Protein AF-A0A5D2H8V7-F1 (afdb_monomer)

Secondary structure (DSSP, 8-state):
------PPP--TTHHHHHHHHHHHHH-S--SSS--HHHHHHHHHHHHHHHH---SSS--STTHHHHHHHHHHHHHHHHHHHHHHHHHHHHHHHHHHHHTT-

InterPro domains:
  IPR000197 Zinc finger, TAZ-type [PF02135] (7-63)
  IPR000197 Zinc finger, TAZ-type [PS50134] (1-66)
  IPR000197 Zinc finger, TAZ-type [SM00551] (2-64)
  IPR035898 TAZ domain superfamily [G3DSA:1.20.1020.10] (1-97)
  IPR035898 TAZ domain superfamily [SSF57933] (8-68)
  IPR044513 BTB/POZ and TAZ domain-containing protein 1/2/3/4/5 [PTHR46287] (5-97)

Structure (mmCIF, N/CA/C/O backbone):
data_AF-A0A5D2H8V7-F1
#
_entry.id   AF-A0A5D2H8V7-F1
#
loop_
_atom_site.group_PDB
_atom_site.id
_atom_site.type_symbol
_atom_site.label_atom_id
_atom_site.label_alt_id
_atom_site.label_comp_id
_atom_site.label_asym_id
_atom_site.label_entity_id
_atom_site.label_seq_id
_atom_site.pdbx_PDB_ins_code
_atom_site.Cartn_x
_atom_site.Cartn_y
_atom_site.Cartn_z
_atom_site.occupancy
_atom_site.B_iso_or_equiv
_atom_site.auth_seq_id
_atom_site.auth_comp_id
_atom_site.auth_asym_id
_atom_site.auth_atom_id
_atom_site.pdbx_PDB_model_num
ATOM 1 N N . MET A 1 1 ? 7.271 7.677 -25.383 1.00 36.16 1 MET A N 1
ATOM 2 C CA . MET A 1 1 ? 8.094 6.745 -24.581 1.00 36.16 1 MET A CA 1
ATOM 3 C C . MET A 1 1 ? 9.307 7.513 -24.084 1.00 36.16 1 MET A C 1
ATOM 5 O O . MET A 1 1 ? 10.035 8.038 -24.915 1.00 36.16 1 MET A O 1
ATOM 9 N N . LEU A 1 2 ? 9.479 7.684 -22.771 1.00 47.66 2 LEU A N 1
ATOM 10 C CA . LEU A 1 2 ? 10.586 8.471 -22.215 1.00 47.66 2 LEU A CA 1
ATOM 11 C C . LEU A 1 2 ? 11.890 7.674 -22.342 1.00 47.66 2 LEU A C 1
ATOM 13 O O . LEU A 1 2 ? 12.231 6.878 -21.472 1.00 47.66 2 LEU A O 1
ATOM 17 N N . LYS A 1 3 ? 12.603 7.860 -23.453 1.00 47.69 3 LYS A N 1
ATOM 18 C CA . LYS A 1 3 ? 13.955 7.334 -23.644 1.00 47.69 3 LYS A CA 1
ATOM 19 C C . LYS A 1 3 ? 14.932 8.345 -23.039 1.00 47.69 3 LYS A C 1
ATOM 21 O O . LYS A 1 3 ? 15.502 9.172 -23.736 1.00 47.69 3 LYS A O 1
ATOM 26 N N . GLY A 1 4 ? 15.014 8.340 -21.710 1.00 52.62 4 GLY A N 1
ATOM 27 C CA . GLY A 1 4 ? 16.013 9.097 -20.962 1.00 52.62 4 GLY A CA 1
ATOM 28 C C . GLY A 1 4 ? 17.363 8.388 -21.033 1.00 52.62 4 GLY A C 1
ATOM 29 O O . GLY A 1 4 ? 17.417 7.163 -20.937 1.00 52.62 4 GLY A O 1
ATOM 30 N N . ASN A 1 5 ? 18.424 9.165 -21.232 1.00 58.47 5 ASN A N 1
ATOM 31 C CA . ASN A 1 5 ? 19.825 8.747 -21.253 1.00 58.47 5 ASN A CA 1
ATOM 32 C C . ASN A 1 5 ? 20.114 7.715 -20.137 1.00 58.47 5 ASN A C 1
ATOM 34 O O . ASN A 1 5 ? 20.051 8.053 -18.953 1.00 58.47 5 ASN A O 1
ATOM 38 N N . GLN A 1 6 ? 20.342 6.445 -20.495 1.00 64.88 6 GLN A N 1
ATOM 39 C CA . GLN A 1 6 ? 20.486 5.354 -19.525 1.00 64.88 6 GLN A CA 1
ATOM 40 C C . GLN A 1 6 ? 21.874 5.391 -18.884 1.00 64.88 6 GLN A C 1
ATOM 42 O O . GLN A 1 6 ? 22.810 4.748 -19.350 1.00 64.88 6 GLN A O 1
ATOM 47 N N . ILE A 1 7 ? 21.996 6.110 -17.772 1.00 76.31 7 ILE A N 1
ATOM 48 C CA . ILE A 1 7 ? 23.050 5.824 -16.799 1.00 76.31 7 ILE A CA 1
ATOM 49 C C . ILE A 1 7 ? 22.658 4.511 -16.116 1.00 76.31 7 ILE A C 1
ATOM 51 O O . ILE A 1 7 ? 21.579 4.411 -15.526 1.00 76.31 7 ILE A O 1
ATOM 55 N N . ALA A 1 8 ? 23.508 3.489 -16.221 1.00 80.25 8 ALA A N 1
ATOM 56 C CA . ALA A 1 8 ? 23.276 2.218 -15.549 1.00 80.25 8 ALA A CA 1
ATOM 57 C C . ALA A 1 8 ? 23.264 2.439 -14.027 1.00 80.25 8 ALA A C 1
ATOM 59 O O . ALA A 1 8 ? 24.247 2.884 -13.435 1.00 80.25 8 ALA A O 1
ATOM 60 N N . CYS A 1 9 ? 22.131 2.154 -13.386 1.00 88.69 9 CYS A N 1
ATOM 61 C CA . CYS A 1 9 ? 22.047 2.177 -11.933 1.00 88.69 9 CYS A CA 1
ATOM 62 C C . CYS A 1 9 ? 22.769 0.946 -11.371 1.00 88.69 9 CYS A C 1
ATOM 64 O O . CYS A 1 9 ? 22.341 -0.182 -11.607 1.00 88.69 9 CYS A O 1
ATOM 66 N N . ASN A 1 10 ? 23.833 1.168 -10.599 1.00 90.50 10 ASN A N 1
ATOM 67 C CA . ASN A 1 10 ? 24.646 0.098 -10.008 1.00 90.50 10 ASN A CA 1
ATOM 68 C C . ASN A 1 10 ? 24.116 -0.402 -8.653 1.00 90.50 10 ASN A C 1
ATOM 70 O O . ASN A 1 10 ? 24.767 -1.206 -7.991 1.00 90.50 10 ASN A O 1
ATOM 74 N N . PHE A 1 11 ? 22.951 0.075 -8.204 1.00 93.06 11 PHE A N 1
ATOM 75 C CA . PHE A 1 11 ? 22.374 -0.389 -6.947 1.00 93.06 11 PHE A CA 1
ATOM 76 C C . PHE A 1 11 ? 21.883 -1.842 -7.099 1.00 93.06 11 PHE A C 1
ATOM 78 O O . PHE A 1 11 ? 21.018 -2.088 -7.945 1.00 93.06 11 PHE A O 1
ATOM 85 N N . PRO A 1 12 ? 22.359 -2.804 -6.281 1.00 93.06 12 PRO A N 1
ATOM 86 C CA . PRO A 1 12 ? 22.111 -4.232 -6.510 1.00 93.06 12 PRO A CA 1
ATOM 87 C C . PRO A 1 12 ? 20.629 -4.618 -6.590 1.00 93.06 12 PRO A C 1
ATOM 89 O O . PRO A 1 12 ? 20.243 -5.473 -7.383 1.00 93.06 12 PRO A O 1
ATOM 92 N N . ALA A 1 13 ? 19.769 -3.959 -5.809 1.00 91.50 13 ALA A N 1
ATOM 93 C CA . ALA A 1 13 ? 18.335 -4.241 -5.813 1.00 91.50 13 ALA A CA 1
ATOM 94 C C . ALA A 1 13 ? 17.547 -3.448 -6.874 1.00 91.50 13 ALA A C 1
ATOM 96 O O . ALA A 1 13 ? 16.345 -3.674 -7.022 1.00 91.50 13 ALA A O 1
ATOM 97 N N . CYS A 1 14 ? 18.186 -2.545 -7.633 1.00 93.12 14 CYS A N 1
ATOM 98 C CA . CYS A 1 14 ? 17.505 -1.692 -8.613 1.00 93.12 14 CYS A CA 1
ATOM 99 C C . CYS A 1 14 ? 16.748 -2.520 -9.653 1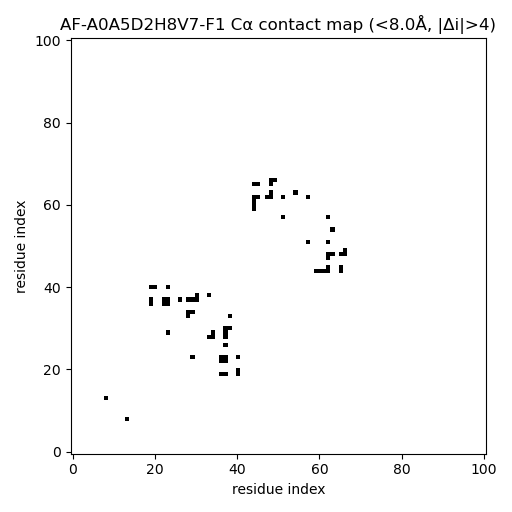.00 93.12 14 CYS A C 1
ATOM 101 O O . CYS A 1 14 ? 15.561 -2.289 -9.862 1.00 93.12 14 CYS A O 1
ATOM 103 N N . LYS A 1 15 ? 17.389 -3.545 -10.231 1.00 92.69 15 LYS A N 1
ATOM 104 C CA . LYS A 1 15 ? 16.753 -4.412 -11.236 1.00 92.69 15 LYS A CA 1
ATOM 105 C C . LYS A 1 15 ? 15.557 -5.186 -10.687 1.00 92.69 15 LYS A C 1
ATOM 107 O O . LYS A 1 15 ? 14.538 -5.305 -11.364 1.00 92.69 15 LYS A O 1
ATOM 112 N N . GLY A 1 16 ? 15.645 -5.651 -9.442 1.00 93.25 16 GLY A N 1
ATOM 113 C CA . GLY A 1 16 ? 14.523 -6.300 -8.764 1.00 93.25 16 GLY A CA 1
ATOM 114 C C . GLY A 1 16 ? 13.347 -5.345 -8.537 1.00 93.25 16 GLY A C 1
ATOM 115 O O . GLY A 1 16 ? 12.197 -5.705 -8.785 1.00 93.25 16 GLY A O 1
ATOM 116 N N . LEU A 1 17 ? 13.626 -4.110 -8.110 1.00 94.00 17 LEU A N 1
ATOM 117 C CA . LEU A 1 17 ? 12.602 -3.082 -7.915 1.00 94.00 17 LEU A CA 1
ATOM 118 C C . LEU A 1 17 ? 11.976 -2.636 -9.240 1.00 94.00 17 LEU A C 1
ATOM 120 O O . LEU A 1 17 ? 10.756 -2.533 -9.320 1.00 94.00 17 LEU A O 1
ATOM 124 N N . GLU A 1 18 ? 12.780 -2.433 -10.284 1.00 93.44 18 GLU A N 1
ATOM 125 C CA . GLU A 1 18 ? 12.323 -2.095 -11.636 1.00 93.44 18 GLU A CA 1
ATOM 126 C C . GLU A 1 18 ? 11.326 -3.143 -12.156 1.00 93.44 18 GLU A C 1
ATOM 128 O O . GLU A 1 18 ? 10.225 -2.797 -12.593 1.00 93.44 18 GLU A O 1
ATOM 133 N N . ALA A 1 19 ? 11.653 -4.431 -12.007 1.00 93.88 19 ALA A N 1
ATOM 134 C CA . ALA A 1 19 ? 10.767 -5.529 -12.383 1.00 93.88 19 ALA A CA 1
ATOM 135 C C . ALA A 1 19 ? 9.453 -5.528 -11.583 1.00 93.88 19 ALA A C 1
ATOM 137 O O . ALA A 1 19 ? 8.375 -5.710 -12.156 1.00 93.88 19 ALA A O 1
ATOM 138 N N . LEU 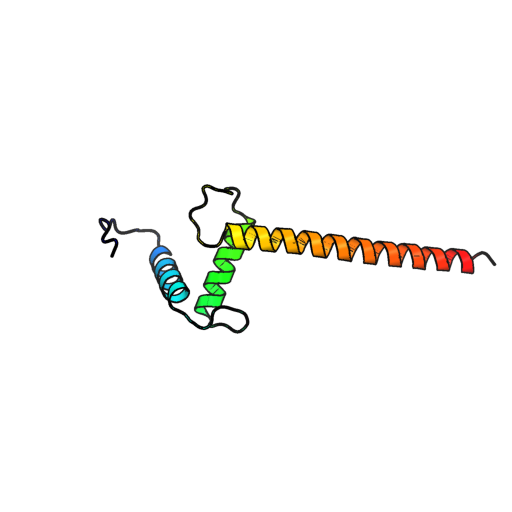A 1 20 ? 9.515 -5.282 -10.269 1.00 93.62 20 LEU A N 1
ATOM 139 C CA . LEU A 1 20 ? 8.316 -5.168 -9.438 1.00 93.62 20 LEU A CA 1
ATOM 140 C C . LEU A 1 20 ? 7.455 -3.969 -9.853 1.00 93.62 20 LEU A C 1
ATOM 142 O O . LEU A 1 20 ? 6.236 -4.108 -9.888 1.00 93.62 20 LEU A O 1
ATOM 146 N N . VAL A 1 21 ? 8.052 -2.817 -10.182 1.00 92.62 21 VAL A N 1
ATOM 147 C CA . VAL A 1 21 ? 7.322 -1.622 -10.644 1.00 92.62 21 VAL A CA 1
ATOM 148 C C . VAL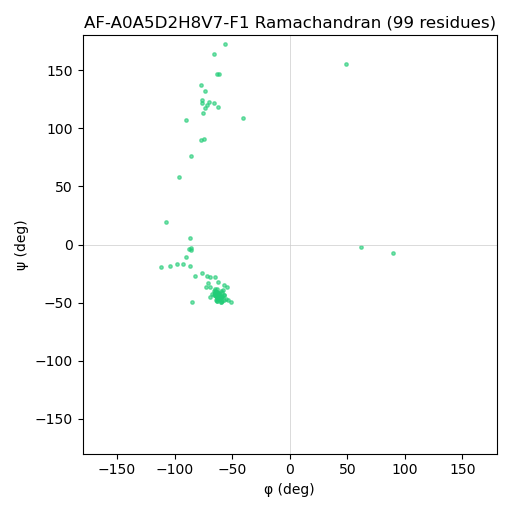 A 1 21 ? 6.625 -1.908 -11.968 1.00 92.62 21 VAL A C 1
ATOM 150 O O . VAL A 1 21 ? 5.43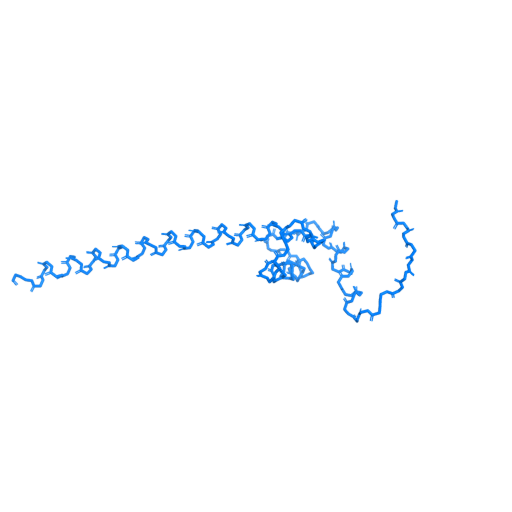1 -1.642 -12.094 1.00 92.62 21 VAL A O 1
ATOM 153 N N . HIS A 1 22 ? 7.339 -2.499 -12.927 1.00 94.06 22 HIS A N 1
ATOM 154 C CA . HIS A 1 22 ? 6.780 -2.853 -14.229 1.00 94.06 22 HIS A CA 1
ATOM 155 C C . HIS A 1 22 ? 5.643 -3.877 -14.106 1.00 94.06 22 HIS A C 1
ATOM 157 O O . HIS A 1 22 ? 4.584 -3.733 -14.714 1.00 94.06 22 HIS A O 1
ATOM 163 N N . HIS A 1 23 ? 5.812 -4.902 -13.267 1.00 94.50 23 HIS A N 1
ATOM 164 C CA . HIS A 1 23 ? 4.734 -5.845 -12.989 1.00 94.50 23 HIS A CA 1
ATOM 165 C C . HIS A 1 23 ? 3.546 -5.148 -12.323 1.00 94.50 23 HIS A C 1
ATOM 167 O O . HIS A 1 23 ? 2.401 -5.325 -12.733 1.00 94.50 23 HIS A O 1
ATOM 173 N N . PHE A 1 24 ? 3.808 -4.349 -11.289 1.00 91.31 24 PHE A N 1
ATOM 174 C CA . PHE A 1 24 ? 2.770 -3.676 -10.527 1.00 91.31 24 PHE A CA 1
ATOM 175 C C . PHE A 1 24 ? 1.977 -2.697 -11.389 1.00 91.31 24 PHE A C 1
ATOM 177 O O . PHE A 1 24 ? 0.785 -2.577 -11.161 1.00 91.31 24 PHE A O 1
ATOM 184 N N . SER A 1 25 ? 2.575 -2.055 -12.398 1.00 90.44 25 SER A N 1
ATOM 185 C CA . SER A 1 25 ? 1.874 -1.153 -13.321 1.00 90.44 25 SER A CA 1
ATOM 186 C C . SER A 1 25 ? 1.021 -1.871 -14.375 1.00 90.44 25 SER A C 1
ATOM 188 O O . SER A 1 25 ? 0.039 -1.287 -14.836 1.00 90.44 25 SER A O 1
ATOM 190 N N . GLY A 1 26 ? 1.329 -3.130 -14.710 1.00 89.81 26 GLY A N 1
ATOM 191 C CA . GLY A 1 26 ? 0.594 -3.929 -15.704 1.00 89.81 26 GLY A CA 1
ATOM 192 C C . GLY A 1 26 ? -0.339 -5.002 -15.129 1.00 89.81 26 GLY A C 1
ATOM 193 O O . GLY A 1 26 ? -1.243 -5.476 -15.815 1.00 89.81 26 GLY 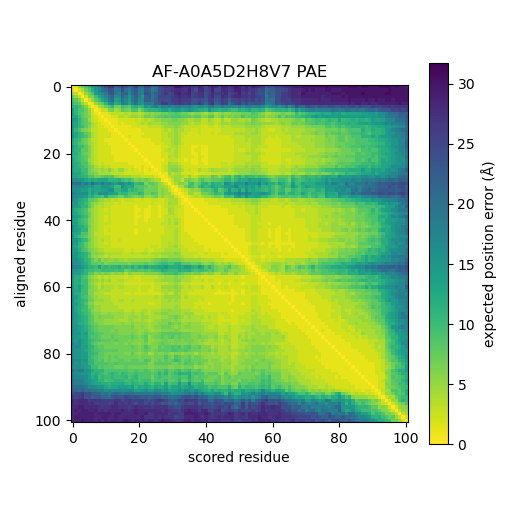A O 1
ATOM 194 N N . CYS A 1 27 ? -0.161 -5.399 -13.868 1.00 92.06 27 CYS A N 1
ATOM 195 C CA . CYS A 1 27 ? -0.927 -6.494 -13.279 1.00 92.06 27 CYS A CA 1
ATOM 196 C C . CYS A 1 27 ? -2.374 -6.075 -12.982 1.00 92.06 27 CYS A C 1
ATOM 198 O O . CYS A 1 27 ? -2.598 -5.031 -12.366 1.00 92.06 27 CYS A O 1
ATOM 200 N N . LYS A 1 28 ? -3.345 -6.904 -13.389 1.00 85.38 28 LYS A N 1
ATOM 201 C CA . LYS A 1 28 ? -4.790 -6.668 -13.201 1.00 85.38 28 LYS A CA 1
ATOM 202 C C . LYS A 1 28 ? -5.319 -7.163 -11.848 1.00 85.38 28 LYS A C 1
ATOM 204 O O . LYS A 1 28 ? -6.362 -6.713 -11.397 1.00 85.38 28 LYS A O 1
ATOM 209 N N . THR A 1 29 ? -4.594 -8.052 -11.172 1.00 83.25 29 THR A N 1
ATOM 210 C CA . THR A 1 29 ? -4.995 -8.649 -9.886 1.00 83.25 29 THR A CA 1
ATOM 211 C C . THR A 1 29 ? -4.369 -7.904 -8.700 1.00 83.25 29 THR A C 1
ATOM 213 O O . THR A 1 29 ? -3.602 -8.486 -7.925 1.00 83.25 29 THR A O 1
ATOM 216 N N . ARG A 1 30 ? -4.613 -6.594 -8.569 1.00 72.00 30 ARG A N 1
ATOM 217 C CA . ARG A 1 30 ? -4.038 -5.792 -7.472 1.00 72.00 30 ARG A CA 1
ATOM 218 C C . ARG A 1 30 ? -4.969 -5.793 -6.265 1.00 72.00 30 ARG A C 1
ATOM 220 O O . ARG A 1 30 ? -5.947 -5.070 -6.326 1.00 72.00 30 ARG A O 1
ATOM 227 N N . VAL A 1 31 ? -4.576 -6.527 -5.205 1.00 65.50 31 VAL A N 1
ATOM 228 C CA . VAL A 1 31 ? -5.108 -6.538 -3.808 1.00 65.50 31 VAL A CA 1
ATOM 229 C C . VAL A 1 31 ? -6.645 -6.661 -3.641 1.00 65.50 31 VAL A C 1
ATOM 231 O O . VAL A 1 31 ? -7.393 -6.195 -4.480 1.00 65.50 31 VAL A O 1
ATOM 234 N N . PRO A 1 32 ? -7.199 -7.153 -2.517 1.00 60.56 32 PRO A N 1
ATOM 235 C CA . PRO A 1 32 ? -6.852 -8.311 -1.685 1.00 60.56 32 PRO A CA 1
ATOM 236 C C . PRO A 1 32 ? -6.991 -9.643 -2.457 1.00 60.56 32 PRO A C 1
ATOM 238 O O . PRO A 1 32 ? -7.832 -9.776 -3.333 1.00 60.56 32 PRO A O 1
ATOM 241 N N . GLY A 1 33 ? -6.138 -10.630 -2.153 1.00 69.38 33 GLY A N 1
ATOM 242 C CA . GLY A 1 33 ? -6.031 -11.903 -2.897 1.00 69.38 33 GLY A CA 1
ATOM 243 C C . GLY A 1 33 ? -5.040 -11.895 -4.075 1.00 69.38 33 GLY A C 1
ATOM 244 O O . GLY A 1 33 ? -4.739 -12.949 -4.620 1.00 69.38 33 GLY A O 1
ATOM 245 N N . GLY A 1 34 ? -4.478 -10.730 -4.419 1.00 83.31 34 GLY A N 1
ATOM 246 C CA . GLY A 1 34 ? -3.581 -10.543 -5.569 1.00 83.31 34 GLY A CA 1
ATOM 247 C C . GLY A 1 34 ? -2.322 -11.428 -5.617 1.00 83.31 34 GLY A C 1
ATOM 248 O O . GLY A 1 34 ? -1.978 -12.135 -4.665 1.00 83.31 34 GLY A O 1
ATOM 249 N N . CYS A 1 35 ? -1.603 -11.359 -6.740 1.00 93.62 35 CYS A N 1
ATOM 250 C CA . CYS A 1 35 ? -0.417 -12.184 -6.989 1.00 93.62 35 CYS A CA 1
ATOM 251 C C . CYS A 1 35 ? 0.755 -11.863 -6.031 1.00 93.62 35 CYS A C 1
ATOM 253 O O . CYS A 1 35 ? 0.802 -10.807 -5.390 1.00 93.62 35 CYS A O 1
ATOM 255 N N . GLY A 1 36 ? 1.743 -12.763 -5.961 1.00 92.81 36 GLY A N 1
ATOM 256 C CA . GLY A 1 36 ? 2.905 -12.620 -5.071 1.00 92.81 36 GLY A CA 1
ATOM 257 C C . GLY A 1 36 ? 3.733 -11.350 -5.312 1.00 92.81 36 GLY A C 1
ATOM 258 O O . GLY A 1 36 ? 4.107 -10.670 -4.358 1.00 92.81 36 GLY A O 1
ATOM 259 N N . HIS A 1 37 ? 3.960 -10.972 -6.574 1.00 93.69 37 HIS A N 1
ATOM 260 C CA . HIS A 1 37 ? 4.717 -9.764 -6.925 1.00 93.69 37 HIS A CA 1
ATOM 261 C C . HIS A 1 37 ? 3.996 -8.482 -6.490 1.00 93.69 37 HIS A C 1
ATOM 263 O O . HIS A 1 37 ? 4.613 -7.597 -5.896 1.00 93.69 37 HIS A O 1
ATOM 269 N N . CYS A 1 38 ? 2.678 -8.401 -6.707 1.00 93.12 38 CYS A N 1
ATOM 270 C CA . CYS A 1 38 ? 1.874 -7.273 -6.240 1.00 93.12 38 CYS A CA 1
ATOM 271 C C . CYS A 1 38 ? 1.852 -7.177 -4.715 1.00 93.12 38 CYS A C 1
ATOM 273 O O . CYS A 1 38 ? 1.970 -6.074 -4.189 1.00 93.12 38 CYS A O 1
ATOM 275 N N . LYS A 1 39 ? 1.750 -8.308 -4.003 1.00 92.62 39 LYS A N 1
ATOM 276 C CA . LYS A 1 39 ? 1.824 -8.334 -2.534 1.00 92.62 39 LYS A CA 1
ATOM 277 C C . LYS A 1 39 ? 3.166 -7.803 -2.030 1.00 92.62 39 LYS A C 1
ATOM 279 O O . LYS A 1 39 ? 3.179 -6.944 -1.153 1.00 92.62 39 LYS A O 1
ATOM 284 N N . ARG A 1 40 ? 4.280 -8.244 -2.625 1.00 93.38 40 ARG A N 1
ATOM 285 C CA . ARG A 1 40 ? 5.622 -7.769 -2.257 1.00 93.38 40 ARG A CA 1
ATOM 286 C C . ARG A 1 40 ? 5.791 -6.270 -2.517 1.00 93.38 40 ARG A C 1
ATOM 288 O O . ARG A 1 40 ? 6.269 -5.563 -1.637 1.00 93.38 40 ARG A O 1
ATOM 295 N N . MET A 1 41 ? 5.362 -5.769 -3.679 1.00 93.50 41 MET A N 1
ATOM 296 C CA . MET A 1 41 ? 5.403 -4.328 -3.962 1.00 93.50 41 MET A CA 1
ATOM 297 C C . MET A 1 41 ? 4.560 -3.535 -2.956 1.00 93.50 41 MET A C 1
ATOM 299 O O . MET A 1 41 ? 5.013 -2.529 -2.419 1.00 93.50 41 MET A O 1
ATOM 303 N N . TRP A 1 42 ? 3.352 -4.014 -2.654 1.00 92.31 42 TRP A N 1
ATOM 304 C CA . TRP A 1 42 ? 2.457 -3.368 -1.697 1.00 92.31 42 TRP A CA 1
ATOM 305 C C . TRP A 1 42 ? 3.091 -3.235 -0.306 1.00 92.31 42 TRP A C 1
ATOM 307 O O . TRP A 1 42 ? 3.041 -2.162 0.288 1.00 92.31 42 TRP A O 1
ATOM 317 N N . GLN A 1 43 ? 3.744 -4.295 0.182 1.00 93.06 43 GLN A N 1
ATOM 318 C CA . GLN A 1 43 ? 4.467 -4.279 1.458 1.00 93.06 43 GLN A CA 1
ATOM 319 C C . GLN A 1 43 ? 5.622 -3.272 1.460 1.00 93.06 43 GLN A C 1
ATOM 321 O O . GLN A 1 43 ? 5.784 -2.536 2.430 1.00 93.06 43 GLN A O 1
ATOM 326 N N . LEU A 1 44 ? 6.407 -3.206 0.379 1.00 95.06 44 LEU A N 1
ATOM 327 C CA . LEU A 1 44 ? 7.508 -2.244 0.265 1.00 95.06 44 LEU A CA 1
ATOM 328 C C . LEU A 1 44 ? 7.004 -0.797 0.344 1.00 95.06 44 LEU A C 1
ATOM 330 O O . LEU A 1 44 ? 7.568 0.014 1.078 1.00 95.06 44 LEU A O 1
ATOM 334 N N . LEU A 1 45 ? 5.919 -0.485 -0.369 1.00 94.56 45 LEU A N 1
ATOM 335 C CA . LEU A 1 45 ? 5.303 0.843 -0.346 1.00 94.56 45 LEU A CA 1
ATOM 336 C C . LEU A 1 45 ? 4.727 1.182 1.035 1.00 94.56 45 LEU A C 1
ATOM 338 O O . LEU A 1 45 ? 4.882 2.309 1.509 1.00 94.56 45 LEU A O 1
ATOM 342 N N . GLU A 1 46 ? 4.108 0.213 1.708 1.00 93.44 46 GLU A N 1
ATOM 343 C CA . GLU A 1 46 ? 3.586 0.393 3.063 1.00 93.44 46 GLU A CA 1
ATOM 344 C C . GLU A 1 46 ? 4.702 0.685 4.075 1.00 93.44 46 GLU A C 1
ATOM 346 O O . GLU A 1 46 ? 4.593 1.636 4.851 1.00 93.44 46 GLU A O 1
ATOM 351 N N . ILE A 1 47 ? 5.792 -0.090 4.039 1.00 95.56 47 ILE A N 1
ATOM 352 C CA . ILE A 1 47 ? 6.966 0.115 4.900 1.00 95.56 47 ILE A CA 1
ATOM 353 C C . ILE A 1 47 ? 7.563 1.499 4.651 1.00 95.56 47 ILE A C 1
ATOM 355 O O . ILE A 1 47 ? 7.760 2.259 5.599 1.00 95.56 47 ILE A O 1
ATOM 359 N N . HIS A 1 48 ? 7.786 1.856 3.382 1.00 96.19 48 HIS A N 1
ATOM 360 C CA 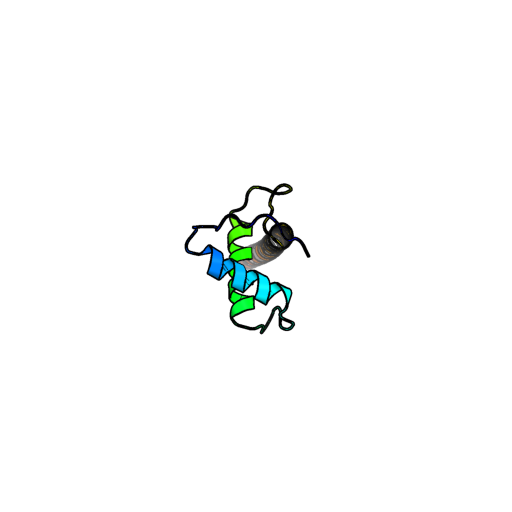. HIS A 1 48 ? 8.297 3.174 3.019 1.00 96.19 48 HIS A CA 1
ATOM 361 C C . HIS A 1 48 ? 7.434 4.293 3.614 1.00 96.19 48 HIS A C 1
ATOM 363 O O . HIS A 1 48 ? 7.951 5.211 4.242 1.00 96.19 48 HIS A O 1
ATOM 369 N N . SER A 1 49 ? 6.112 4.196 3.476 1.00 94.75 49 SER A N 1
ATOM 370 C CA . SER A 1 49 ? 5.184 5.251 3.900 1.00 94.75 49 SER A CA 1
ATOM 371 C C . SER A 1 49 ? 5.173 5.486 5.413 1.00 94.75 49 SER A C 1
ATOM 373 O O . SER A 1 49 ? 4.907 6.606 5.850 1.00 94.75 49 SER A O 1
ATOM 375 N N . ARG A 1 50 ? 5.482 4.457 6.215 1.00 93.69 50 ARG A N 1
ATOM 376 C CA . ARG A 1 50 ? 5.627 4.575 7.677 1.00 93.69 50 ARG A CA 1
ATOM 377 C C . ARG A 1 50 ? 6.887 5.340 8.084 1.00 93.69 50 ARG A C 1
ATOM 379 O O . ARG A 1 50 ? 6.866 6.023 9.098 1.00 93.69 50 ARG A O 1
ATOM 386 N N . MET A 1 51 ? 7.963 5.216 7.308 1.00 94.94 51 MET A N 1
ATOM 387 C CA . MET A 1 51 ? 9.271 5.815 7.611 1.00 94.94 51 MET A CA 1
ATOM 388 C C . MET A 1 51 ? 9.513 7.139 6.872 1.00 94.94 51 MET A C 1
ATOM 390 O O . MET A 1 51 ? 10.417 7.893 7.220 1.00 94.94 51 MET A O 1
ATOM 394 N N . CYS A 1 52 ? 8.736 7.422 5.826 1.00 94.69 52 CYS A N 1
ATOM 395 C CA . CYS A 1 52 ? 8.910 8.602 4.995 1.00 94.69 52 CYS A CA 1
ATOM 396 C C . CYS A 1 52 ? 8.387 9.862 5.698 1.00 94.69 52 CYS A C 1
ATOM 398 O O . CYS A 1 52 ? 7.197 9.967 6.006 1.00 94.69 52 CYS A O 1
ATOM 400 N N . ASN A 1 53 ? 9.257 10.856 5.882 1.00 91.44 53 ASN A N 1
ATOM 401 C CA . ASN A 1 53 ? 8.899 12.161 6.453 1.00 91.44 53 ASN A CA 1
ATOM 402 C C . ASN A 1 53 ? 8.530 13.203 5.388 1.00 91.44 53 ASN A C 1
ATOM 404 O O . ASN A 1 53 ? 7.852 14.183 5.689 1.00 91.44 53 ASN A O 1
ATOM 408 N N . GLU A 1 54 ? 8.898 12.958 4.132 1.00 88.62 54 GLU A N 1
ATOM 409 C CA . GLU A 1 54 ? 8.579 13.824 3.001 1.00 88.62 54 GLU A CA 1
ATOM 410 C C . GLU A 1 54 ? 7.112 13.667 2.590 1.00 88.62 54 GLU A C 1
ATOM 412 O O . GLU A 1 54 ? 6.686 12.602 2.143 1.00 88.62 54 GLU A O 1
ATOM 417 N N . ARG A 1 55 ? 6.308 14.720 2.773 1.00 74.38 55 ARG A N 1
ATOM 418 C CA . ARG A 1 55 ? 4.870 14.671 2.470 1.00 74.38 55 ARG A CA 1
ATOM 419 C C . ARG A 1 55 ? 4.573 14.967 1.001 1.00 74.38 55 ARG A C 1
ATOM 421 O O . ARG A 1 55 ? 3.865 14.186 0.373 1.00 74.38 55 ARG A O 1
ATOM 428 N N . ASP A 1 56 ? 5.136 16.050 0.473 1.00 78.88 56 ASP A N 1
ATOM 429 C CA . ASP A 1 56 ? 4.792 16.562 -0.862 1.00 78.88 56 ASP A CA 1
ATOM 430 C C . ASP A 1 56 ? 5.934 16.410 -1.883 1.00 78.88 56 ASP A C 1
ATOM 432 O O . ASP A 1 56 ? 5.687 16.386 -3.085 1.00 78.88 56 ASP A O 1
ATOM 436 N N . SER A 1 57 ? 7.178 16.236 -1.422 1.00 90.69 57 SER A N 1
ATOM 437 C CA . SER A 1 57 ? 8.359 16.020 -2.275 1.00 90.69 57 SER A CA 1
ATOM 438 C C . SER A 1 57 ? 8.648 14.547 -2.579 1.00 90.69 57 SER A C 1
ATOM 440 O O . SER A 1 57 ? 9.484 14.249 -3.437 1.00 90.69 57 SER A O 1
ATOM 442 N N . CYS A 1 58 ? 7.972 13.619 -1.892 1.00 94.44 58 CYS A N 1
ATOM 443 C CA . CYS A 1 58 ? 8.258 12.198 -2.022 1.00 94.44 58 CYS A CA 1
ATOM 444 C C . CYS A 1 58 ? 7.915 11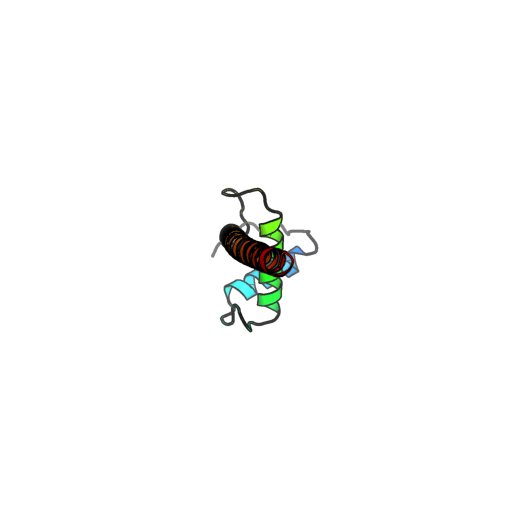.697 -3.430 1.00 94.44 58 CYS A C 1
ATOM 446 O O . CYS A 1 58 ? 6.770 11.755 -3.879 1.00 94.44 58 CYS A O 1
ATOM 448 N N . LYS A 1 59 ? 8.920 11.147 -4.114 1.00 92.81 59 LYS A N 1
ATOM 449 C CA . LYS A 1 59 ? 8.789 10.619 -5.481 1.00 92.81 59 LYS A CA 1
ATOM 450 C C . LYS A 1 59 ? 8.306 9.167 -5.534 1.00 92.81 59 LYS A C 1
ATOM 452 O O . LYS A 1 59 ? 8.097 8.635 -6.622 1.00 92.81 59 LYS A O 1
ATOM 457 N N . VAL A 1 60 ? 8.153 8.502 -4.385 1.00 92.94 60 VAL A N 1
ATOM 458 C CA . VAL A 1 60 ? 7.704 7.106 -4.331 1.00 92.94 60 VAL A CA 1
ATOM 459 C C . VAL A 1 60 ? 6.195 7.047 -4.591 1.00 92.94 60 VAL A C 1
ATOM 461 O O . VAL A 1 60 ? 5.419 7.685 -3.872 1.00 92.94 60 VAL A O 1
ATOM 464 N N . PRO A 1 61 ? 5.741 6.275 -5.595 1.00 89.50 61 PRO A N 1
ATOM 465 C CA . PRO A 1 61 ? 4.327 6.193 -5.930 1.00 89.50 61 PRO A CA 1
ATOM 466 C C . PRO A 1 61 ? 3.515 5.645 -4.753 1.00 89.50 61 PRO A C 1
ATOM 468 O O . PRO A 1 61 ? 3.981 4.799 -3.999 1.00 89.50 61 PRO A O 1
ATOM 471 N N . LEU A 1 62 ? 2.273 6.114 -4.611 1.00 91.12 62 LEU A N 1
ATOM 472 C CA . LEU A 1 62 ? 1.331 5.714 -3.555 1.00 91.12 62 LEU A CA 1
ATOM 473 C C . LEU A 1 62 ? 1.760 6.029 -2.109 1.00 91.12 62 LEU A C 1
ATOM 475 O O . LEU A 1 62 ? 0.949 5.805 -1.214 1.00 91.12 62 LEU A O 1
ATOM 479 N N . CYS A 1 63 ? 2.945 6.598 -1.858 1.00 94.12 63 CYS A N 1
ATOM 480 C CA . CYS A 1 63 ? 3.406 6.922 -0.501 1.00 94.12 63 CYS A CA 1
ATOM 481 C C . CYS A 1 63 ? 2.359 7.729 0.290 1.00 94.12 63 CYS A C 1
ATOM 483 O O . CYS A 1 63 ? 1.938 7.344 1.384 1.00 94.12 63 CYS A O 1
ATOM 485 N N . ARG A 1 64 ? 1.835 8.801 -0.321 1.00 92.50 64 ARG A N 1
ATOM 486 C CA . ARG A 1 64 ? 0.772 9.625 0.270 1.00 92.50 64 ARG A CA 1
ATOM 487 C C . ARG A 1 64 ? -0.498 8.827 0.582 1.00 92.50 64 ARG A C 1
ATOM 489 O O . ARG A 1 64 ? -1.030 8.947 1.681 1.00 92.50 64 ARG A O 1
ATOM 496 N N . HIS A 1 65 ? -0.948 7.982 -0.345 1.00 90.94 65 HIS A N 1
ATOM 497 C CA . HIS A 1 65 ? -2.151 7.164 -0.164 1.00 90.94 65 HIS A CA 1
ATOM 498 C C . HIS A 1 65 ? -2.021 6.218 1.038 1.00 90.94 65 HIS A C 1
ATOM 500 O O . HIS A 1 65 ? -2.922 6.116 1.870 1.00 90.94 65 HIS A O 1
ATOM 506 N N . PHE A 1 66 ? -0.876 5.548 1.166 1.00 92.94 66 PHE A N 1
ATOM 507 C CA . PHE A 1 66 ? -0.605 4.685 2.311 1.00 92.94 66 PHE A CA 1
ATOM 508 C C . PHE A 1 66 ? -0.524 5.465 3.620 1.00 92.94 66 PHE A C 1
ATOM 510 O O . PHE A 1 66 ? -1.083 5.019 4.621 1.00 92.94 66 PHE A O 1
ATOM 517 N N . LYS A 1 67 ? 0.121 6.636 3.623 1.00 92.38 67 LYS A N 1
ATOM 518 C CA . LYS A 1 67 ? 0.193 7.495 4.810 1.00 92.38 67 LYS A CA 1
ATOM 519 C C . LYS A 1 67 ? -1.202 7.918 5.284 1.00 92.38 67 LYS A C 1
ATOM 521 O O . LYS A 1 67 ? -1.505 7.799 6.470 1.00 92.38 67 LYS A O 1
ATOM 526 N N . GLU A 1 68 ? -2.069 8.335 4.364 1.00 92.19 68 GLU A N 1
ATOM 527 C CA . GLU A 1 68 ? -3.467 8.670 4.663 1.00 92.19 68 GLU A CA 1
ATOM 528 C C . GLU A 1 68 ? -4.229 7.458 5.218 1.00 92.19 68 GLU A C 1
ATOM 530 O O . GLU A 1 68 ? -4.908 7.569 6.241 1.00 92.19 68 GLU A O 1
ATOM 535 N N . LYS A 1 69 ? -4.061 6.277 4.609 1.00 91.19 69 LYS A N 1
ATOM 536 C CA . LYS A 1 69 ? -4.675 5.029 5.083 1.00 91.19 69 LYS A CA 1
ATOM 537 C C . LYS A 1 69 ? -4.236 4.671 6.508 1.00 91.19 69 LYS A C 1
ATOM 539 O O . LYS A 1 69 ? -5.083 4.329 7.330 1.00 91.19 69 LYS A O 1
ATOM 544 N N . ILE A 1 70 ? -2.941 4.774 6.814 1.00 89.62 70 ILE A N 1
ATOM 545 C CA . ILE A 1 70 ? -2.396 4.519 8.157 1.00 89.62 70 ILE A CA 1
ATOM 546 C C . ILE A 1 70 ? -2.994 5.505 9.162 1.00 89.62 70 ILE A C 1
ATOM 548 O O . ILE A 1 70 ? -3.475 5.094 10.214 1.00 89.62 70 ILE A O 1
ATOM 552 N N . GLN A 1 71 ? -3.035 6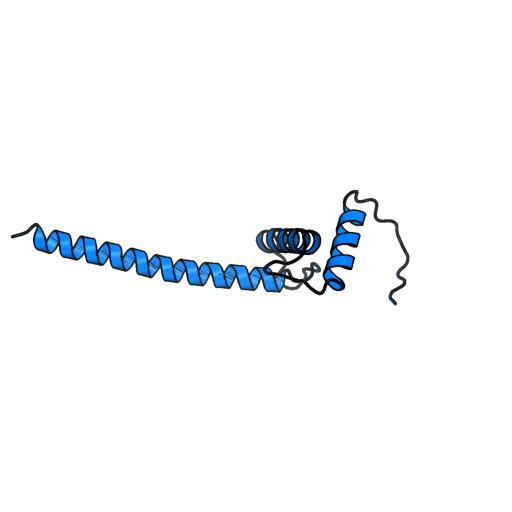.796 8.828 1.00 91.00 71 GLN A N 1
ATOM 553 C CA . GLN A 1 71 ? -3.602 7.810 9.714 1.00 91.00 71 GLN A CA 1
ATOM 554 C C . GLN A 1 71 ? -5.090 7.560 9.998 1.00 91.00 71 GLN A C 1
ATOM 556 O O . GLN A 1 71 ? -5.537 7.699 11.138 1.00 91.00 71 GLN A O 1
ATOM 561 N N . GLN A 1 72 ? -5.866 7.183 8.979 1.00 92.75 72 GLN A N 1
ATOM 562 C CA . GLN A 1 72 ? -7.271 6.816 9.153 1.00 92.75 72 GLN A CA 1
ATOM 563 C C . GLN A 1 72 ? -7.429 5.576 10.037 1.00 92.75 72 GLN A C 1
ATOM 565 O O . GLN A 1 72 ? -8.322 5.550 10.884 1.00 92.75 72 GLN A O 1
ATOM 570 N N . GLN A 1 73 ? -6.566 4.572 9.868 1.00 91.88 73 GLN A N 1
ATOM 571 C CA . GLN A 1 73 ? -6.576 3.364 10.689 1.00 91.88 73 GLN A CA 1
ATOM 572 C C . GLN A 1 73 ? -6.286 3.691 12.160 1.00 91.88 73 GLN A C 1
ATOM 574 O O . GLN A 1 73 ? -7.088 3.334 13.017 1.00 91.88 73 GLN A O 1
ATOM 579 N N . CYS A 1 74 ? -5.241 4.476 12.446 1.00 90.94 74 CYS A N 1
ATOM 580 C CA . CYS A 1 74 ? -4.916 4.891 13.814 1.00 90.94 74 CYS A CA 1
ATOM 581 C C . CYS A 1 74 ? -6.084 5.621 14.495 1.00 90.94 74 CYS A C 1
ATOM 583 O O . CYS A 1 74 ? -6.408 5.323 15.641 1.00 90.94 74 CYS A O 1
ATOM 585 N N . LYS A 1 75 ? -6.770 6.532 13.787 1.00 93.69 75 LYS A N 1
ATOM 586 C CA . LYS A 1 75 ? -7.951 7.237 14.325 1.00 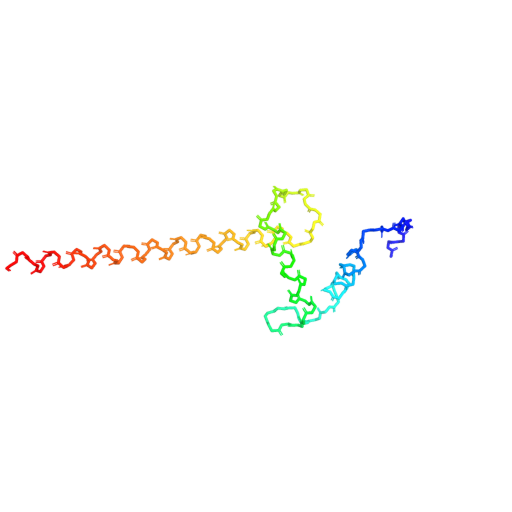93.69 75 LYS A CA 1
ATOM 587 C C . LYS A 1 75 ? -9.103 6.283 14.657 1.00 93.69 75 LYS A C 1
ATOM 589 O O . LYS A 1 75 ? -9.776 6.443 15.679 1.00 93.69 75 LYS A O 1
ATOM 594 N N . LYS A 1 76 ? -9.354 5.294 13.791 1.00 93.94 76 LYS A N 1
ATOM 595 C CA . LYS A 1 76 ? -10.379 4.264 14.025 1.00 93.94 76 LYS A CA 1
ATOM 596 C C . LYS A 1 76 ? -10.033 3.409 15.242 1.00 93.94 76 LYS A C 1
ATOM 598 O O . LYS A 1 76 ? -10.903 3.178 16.082 1.00 93.94 76 LYS A O 1
ATOM 603 N N . ASP A 1 77 ? -8.777 2.996 15.358 1.00 94.75 77 ASP A N 1
ATOM 604 C CA . ASP A 1 77 ? -8.302 2.177 16.472 1.00 94.75 77 ASP A CA 1
ATOM 605 C C . ASP A 1 77 ? -8.355 2.946 17.796 1.00 94.75 77 ASP A C 1
ATOM 607 O O . ASP A 1 77 ? -8.833 2.410 18.793 1.00 94.75 77 ASP A O 1
ATOM 611 N N . GLU A 1 78 ? -7.992 4.231 17.794 1.00 95.75 78 GLU A N 1
ATOM 612 C CA . GLU A 1 78 ? -8.117 5.108 18.962 1.00 95.75 78 GLU A CA 1
ATOM 613 C C . GLU A 1 78 ? -9.579 5.254 19.416 1.00 95.75 78 GLU A C 1
ATOM 615 O O . GLU A 1 78 ? -9.888 5.156 20.605 1.00 95.75 78 GLU A O 1
ATOM 620 N N . THR A 1 79 ? -10.507 5.437 18.474 1.00 95.81 79 THR A N 1
ATOM 621 C CA . THR A 1 79 ? -11.946 5.543 18.775 1.00 95.81 79 THR A CA 1
ATOM 622 C C . THR A 1 79 ? -12.478 4.245 19.382 1.00 95.81 79 THR A C 1
ATOM 624 O O . THR A 1 79 ? -13.183 4.263 20.395 1.00 95.81 79 THR A O 1
ATOM 627 N N . LYS A 1 80 ? -12.104 3.101 18.796 1.00 96.31 80 LYS A N 1
ATOM 628 C CA . LYS A 1 80 ? -12.463 1.775 19.309 1.00 96.31 80 LYS A CA 1
ATOM 629 C C . LYS A 1 80 ? -11.884 1.551 20.706 1.00 96.31 80 LYS A C 1
ATOM 631 O O . LYS A 1 80 ? -12.598 1.072 21.582 1.00 96.31 80 LYS A O 1
ATOM 636 N N . TRP A 1 81 ? -10.628 1.931 20.928 1.00 96.94 81 TRP A N 1
ATOM 637 C CA . TRP A 1 81 ? -9.968 1.836 22.227 1.00 96.94 81 TRP A CA 1
ATOM 638 C C . TRP A 1 81 ? -10.704 2.639 23.304 1.00 96.94 81 TRP A C 1
ATOM 640 O O . TRP A 1 81 ? -11.041 2.084 24.348 1.00 96.94 81 TRP A O 1
ATOM 650 N N . LYS A 1 82 ? -11.051 3.905 23.031 1.00 97.12 82 LYS A N 1
ATOM 651 C CA . LYS A 1 82 ? -11.813 4.754 23.968 1.00 97.12 82 LYS A CA 1
ATOM 652 C C . LYS A 1 82 ? -13.152 4.127 24.357 1.00 97.12 82 LYS A C 1
ATOM 654 O O . LYS A 1 82 ? -13.502 4.104 25.535 1.00 97.12 82 LYS A O 1
ATOM 659 N N . LEU A 1 83 ? -13.881 3.569 23.388 1.00 97.25 83 LEU A N 1
ATOM 660 C CA . LEU A 1 83 ? -15.140 2.871 23.658 1.00 97.25 83 LEU A CA 1
ATOM 661 C C . LEU A 1 83 ? -14.938 1.657 24.576 1.00 97.25 83 LEU A C 1
ATOM 663 O O . LEU A 1 83 ? -15.719 1.456 25.506 1.00 97.25 83 LEU A O 1
ATOM 667 N N . LEU A 1 84 ? -13.907 0.848 24.317 1.00 97.25 84 LEU A N 1
ATOM 668 C CA . LEU A 1 84 ? -13.599 -0.329 25.131 1.00 97.25 84 LEU A CA 1
ATOM 669 C C . LEU A 1 84 ? -13.242 0.066 26.568 1.00 97.25 84 LEU A C 1
ATOM 671 O O . LEU A 1 84 ? -13.790 -0.512 27.504 1.00 97.25 84 LEU A O 1
ATOM 675 N N . VAL A 1 85 ? -12.407 1.090 26.749 1.00 97.25 85 VAL A N 1
ATOM 676 C CA . VAL A 1 85 ? -12.042 1.608 28.076 1.00 97.25 85 VAL A CA 1
ATOM 677 C C . VAL A 1 85 ? -13.274 2.118 28.830 1.00 97.25 85 VAL A C 1
ATOM 679 O O . VAL A 1 85 ? -13.473 1.744 29.984 1.00 97.25 85 VAL A O 1
ATOM 682 N N . ASN A 1 86 ? -14.153 2.887 28.178 1.00 96.69 86 ASN A N 1
ATOM 683 C CA . ASN A 1 86 ? -15.386 3.380 28.803 1.00 96.69 86 ASN A CA 1
ATOM 684 C C . ASN A 1 86 ? -16.297 2.240 29.281 1.00 96.69 86 ASN A C 1
ATOM 686 O O . ASN A 1 86 ? -16.863 2.324 30.369 1.00 96.69 86 ASN A O 1
ATOM 690 N N . LYS A 1 87 ? -16.414 1.152 28.505 1.00 95.75 87 LYS A N 1
ATOM 691 C CA . LYS A 1 87 ? -17.178 -0.039 28.915 1.00 95.75 87 LYS A CA 1
ATOM 692 C C . LYS A 1 87 ? -16.565 -0.730 30.133 1.00 95.75 87 LYS A C 1
ATOM 694 O O . LYS A 1 87 ? -17.303 -1.133 31.027 1.00 95.75 87 LYS A O 1
ATOM 699 N N . VAL A 1 88 ? -15.237 -0.847 30.186 1.00 96.06 88 VAL A N 1
ATOM 700 C CA . VAL A 1 88 ? -14.530 -1.437 31.336 1.00 96.06 88 VAL A CA 1
ATOM 701 C C . VAL A 1 88 ? -14.734 -0.592 32.592 1.00 96.06 88 VAL A C 1
ATOM 703 O O . VAL A 1 88 ? -15.045 -1.143 33.646 1.00 96.06 88 VAL A O 1
ATOM 706 N N . ILE A 1 89 ? -14.623 0.736 32.480 1.00 94.69 89 ILE A N 1
ATOM 707 C CA . ILE A 1 89 ? -14.900 1.655 33.590 1.00 94.69 89 ILE A CA 1
ATOM 708 C C . ILE A 1 89 ? -16.351 1.491 34.047 1.00 94.69 89 ILE A C 1
ATOM 710 O O . ILE A 1 89 ? -16.579 1.249 35.222 1.00 94.69 89 ILE A O 1
ATOM 714 N N . ALA A 1 90 ? -17.333 1.517 33.141 1.00 92.81 90 ALA A N 1
ATOM 715 C CA . ALA A 1 90 ? -18.741 1.334 33.499 1.00 92.81 90 ALA A CA 1
ATOM 716 C C . ALA A 1 90 ? -19.021 -0.009 34.205 1.00 92.81 90 ALA A C 1
ATOM 718 O O . ALA A 1 90 ? -19.788 -0.047 35.163 1.00 92.81 90 ALA A O 1
ATOM 719 N N . ALA A 1 91 ? -18.379 -1.102 33.782 1.00 93.06 91 ALA A N 1
ATOM 720 C CA . ALA A 1 91 ? -18.519 -2.409 34.425 1.00 93.06 91 ALA A CA 1
ATOM 721 C C . ALA A 1 91 ? -17.875 -2.447 35.820 1.00 93.06 91 ALA A C 1
ATOM 723 O O . ALA A 1 91 ? -18.508 -2.897 36.777 1.00 93.06 91 ALA A O 1
ATOM 724 N N . LYS A 1 92 ? -16.657 -1.901 35.961 1.00 89.44 92 LYS A N 1
ATOM 725 C CA . LYS A 1 92 ? -16.020 -1.681 37.271 1.00 89.44 92 LYS A CA 1
ATOM 726 C C . LYS A 1 92 ? -16.942 -0.855 38.169 1.00 89.44 92 LYS A C 1
ATOM 728 O O . LYS A 1 92 ? -17.086 -1.149 39.355 1.00 89.44 92 LYS A O 1
ATOM 733 N N . ASN A 1 93 ? -17.643 0.095 37.561 1.00 85.12 93 ASN A N 1
ATOM 734 C CA . ASN A 1 93 ? -18.574 0.970 38.229 1.00 85.12 93 ASN A CA 1
ATOM 735 C C . ASN A 1 93 ? -19.892 0.331 38.665 1.00 85.12 93 ASN A C 1
ATOM 737 O O . ASN A 1 93 ? -20.391 0.592 39.754 1.00 85.12 93 ASN A O 1
ATOM 741 N N . GLY A 1 94 ? -20.429 -0.591 37.881 1.00 78.81 94 GLY A N 1
ATOM 742 C CA . GLY A 1 94 ? -21.515 -1.445 38.350 1.00 78.81 94 GLY A CA 1
ATOM 743 C C . GLY A 1 94 ? -21.073 -2.362 39.495 1.00 78.81 94 GLY A C 1
ATOM 744 O O . GLY A 1 94 ? -21.820 -2.555 40.451 1.00 78.81 94 GLY A O 1
ATOM 745 N N . SER A 1 95 ? -19.846 -2.894 39.433 1.00 65.88 95 SER A N 1
ATOM 746 C CA . SER A 1 95 ? -19.356 -3.869 40.417 1.00 65.88 95 SER A CA 1
ATOM 747 C C . SER A 1 95 ? -19.126 -3.282 41.812 1.00 65.88 95 SER A C 1
ATOM 749 O O . SER A 1 95 ? -19.467 -3.931 42.800 1.00 65.88 95 SER A O 1
ATOM 751 N N . TYR A 1 96 ? -18.644 -2.038 41.926 1.00 58.44 96 TYR A N 1
ATOM 752 C CA . TYR A 1 96 ? -18.537 -1.397 43.239 1.00 58.44 96 TYR A CA 1
ATOM 753 C C . TYR A 1 96 ? -19.904 -1.062 43.844 1.00 58.44 96 TYR A C 1
ATOM 755 O O . TYR A 1 96 ? -20.047 -1.093 45.060 1.00 58.44 96 TYR A O 1
ATOM 763 N N . LEU A 1 97 ? -20.930 -0.818 43.018 1.00 58.12 97 LEU A N 1
ATOM 764 C CA . LEU A 1 97 ? -22.284 -0.539 43.503 1.00 58.12 97 LEU A CA 1
ATOM 765 C C . LEU A 1 97 ? -22.954 -1.801 44.067 1.00 58.12 97 LEU A C 1
ATOM 767 O O . LEU A 1 97 ? -23.813 -1.707 44.940 1.00 58.12 97 LEU A O 1
ATOM 771 N N . PHE A 1 98 ? -22.546 -2.975 43.579 1.00 54.47 98 PHE A N 1
ATOM 772 C CA . PHE A 1 98 ? -22.992 -4.277 44.075 1.00 54.47 98 PHE A CA 1
ATOM 773 C C . PHE A 1 98 ? -22.231 -4.749 45.320 1.00 54.47 98 PHE A C 1
ATOM 775 O O . PHE A 1 98 ? -22.796 -5.486 46.117 1.00 54.47 98 PHE A O 1
ATOM 782 N N . SER A 1 99 ? -20.979 -4.322 45.511 1.00 54.38 99 SER A N 1
ATOM 783 C CA . SER A 1 99 ? -20.151 -4.743 46.651 1.00 54.38 99 SER A CA 1
ATOM 784 C C . SER A 1 99 ? -20.358 -3.909 47.928 1.00 54.38 99 SER A C 1
ATOM 786 O O . SER A 1 99 ? -19.721 -4.199 48.937 1.00 54.38 99 SER A O 1
ATOM 788 N N . SER A 1 100 ? -21.201 -2.869 47.892 1.00 54.12 100 SER A N 1
ATOM 789 C CA . SER A 1 100 ? -21.510 -1.982 49.032 1.00 54.12 100 SER A CA 1
ATOM 790 C C . SER A 1 100 ? -22.915 -2.191 49.627 1.00 54.12 100 SER A C 1
ATOM 792 O O . SER A 1 100 ? -23.422 -1.292 50.297 1.00 54.12 100 SER A O 1
ATOM 794 N N . ARG A 1 101 ? -23.554 -3.341 49.376 1.00 46.97 101 ARG A N 1
ATOM 795 C CA . ARG A 1 101 ? -24.782 -3.781 50.060 1.00 46.97 101 ARG A CA 1
ATOM 796 C C . ARG A 1 101 ? -24.509 -4.965 50.970 1.00 46.97 101 ARG A C 1
ATOM 798 O O . ARG A 1 101 ? -23.694 -5.819 50.565 1.00 46.97 101 ARG A O 1
#

Organism: Gossypium darwinii (NCBI:txid34276)

Solvent-accessible surface area (backbone atoms only — not comparable to full-atom values): 6128 Å² total; per-residue (Å²): 131,92,83,65,86,80,74,82,78,83,53,86,60,49,64,61,50,52,52,40,51,57,46,53,75,69,53,86,55,67,67,90,90,37,49,72,62,44,51,54,48,50,50,53,42,48,55,48,26,75,74,54,82,59,76,86,79,55,83,58,78,64,29,62,60,44,39,53,51,52,54,52,48,52,53,53,52,51,52,52,49,54,54,54,52,52,52,52,51,52,50,55,53,53,50,56,66,63,71,75,112

Foldseek 3Di:
DPPPDDDDDPDPCPVVVVVLVVCCVPPPQADDVRDPSNVVNVVVLLVCLVVDPDAPPDPDPCSNVSVVVVVVVVVVVVVVVVVVVVVVVVVVVVVVVVVPD

Radius of gyration: 23.1 Å; Cα contacts (8 Å, |Δi|>4): 37; chains: 1; bounding box: 49×29×75 Å

Mean predicted aligned error: 8.82 Å

Sequence (101 aa):
MLKGNQIACNFPACKGLEALVHHFSGCKTRVPGGCGHCKRMWQLLEIHSRMCNERDSCKVPLCRHFKEKIQQQCKKDETKWKLLVNKVIAAKNGSYLFSSR

Nearest PDB structures (foldseek):
  3t92-assembly1_A  TM=8.219E-01  e=2.030E-04  Homo sapiens
  2kje-assembly1_A  TM=8.140E-01  e=2.319E-04  Homo sapiens
  2lww-assembly1_A  TM=4.994E-01  e=1.489E+00  Mus musculus

pLDDT: mean 86.02, std 14.22, range [36.16, 97.25]